Protein AF-A0A3C2ALC7-F1 (afdb_monomer_lite)

Structure (mmCIF, N/CA/C/O backbone):
data_AF-A0A3C2ALC7-F1
#
_entry.id   AF-A0A3C2ALC7-F1
#
loop_
_atom_site.group_PDB
_atom_site.id
_atom_site.type_symbol
_atom_site.label_atom_id
_atom_site.label_alt_id
_atom_site.label_comp_id
_atom_site.label_asym_id
_atom_site.label_entity_id
_atom_site.label_seq_id
_atom_site.pdbx_PDB_ins_code
_atom_site.Cartn_x
_atom_site.Cartn_y
_atom_site.Cartn_z
_atom_site.occupancy
_atom_site.B_iso_or_equiv
_atom_site.auth_seq_id
_atom_site.auth_comp_id
_atom_site.auth_asym_id
_atom_site.auth_atom_id
_atom_site.pdbx_PDB_model_num
ATOM 1 N N . MET A 1 1 ? -21.974 -16.314 37.723 1.00 43.03 1 MET A N 1
ATOM 2 C CA . MET A 1 1 ? -22.231 -16.202 36.271 1.00 43.03 1 MET A CA 1
ATOM 3 C C . MET A 1 1 ? -21.272 -15.162 35.724 1.00 43.03 1 MET A C 1
ATOM 5 O O . MET A 1 1 ? -21.367 -14.010 36.122 1.00 43.03 1 MET A O 1
ATOM 9 N N . SER A 1 2 ? -20.290 -15.589 34.930 1.00 53.34 2 SER A N 1
ATOM 10 C CA . SER A 1 2 ? -19.343 -14.685 34.270 1.00 53.34 2 SER A CA 1
ATOM 11 C C . SER A 1 2 ? -20.095 -13.872 33.215 1.00 53.34 2 SER A C 1
ATOM 13 O O . SER A 1 2 ? -20.824 -14.460 32.416 1.00 53.34 2 SER A O 1
ATOM 15 N N . ARG A 1 3 ? -19.970 -12.539 33.236 1.00 52.91 3 ARG A N 1
ATOM 16 C CA . ARG A 1 3 ? -20.431 -11.690 32.130 1.00 52.91 3 ARG A CA 1
ATOM 17 C C . ARG A 1 3 ? -19.634 -12.105 30.894 1.00 52.91 3 ARG A C 1
ATOM 19 O O . ARG A 1 3 ? -18.426 -11.903 30.865 1.00 52.91 3 ARG A O 1
ATOM 26 N N . GLN A 1 4 ? -20.297 -12.681 29.893 1.00 54.81 4 GLN A N 1
ATOM 27 C CA . GLN A 1 4 ? -19.749 -12.671 28.541 1.00 54.81 4 GLN A CA 1
ATOM 28 C C . GLN A 1 4 ? -19.579 -11.201 28.147 1.00 54.81 4 GLN A C 1
ATOM 30 O O . GLN A 1 4 ? -20.556 -10.451 28.148 1.00 54.81 4 GLN A O 1
ATOM 35 N N . GLU A 1 5 ? -18.344 -10.781 27.875 1.00 55.62 5 GLU A N 1
ATOM 36 C CA . GLU A 1 5 ? -18.091 -9.540 27.150 1.00 55.62 5 GLU A CA 1
ATOM 37 C C . GLU A 1 5 ? -18.839 -9.628 25.822 1.00 55.62 5 GLU A C 1
ATOM 39 O O . GLU A 1 5 ? -18.532 -10.455 24.963 1.00 55.62 5 GLU A O 1
ATOM 44 N N . VAL A 1 6 ? -19.871 -8.804 25.670 1.00 58.09 6 VAL A N 1
ATOM 45 C CA . VAL A 1 6 ? -20.487 -8.584 24.368 1.00 58.09 6 VAL A CA 1
ATOM 46 C C . VAL A 1 6 ? -19.459 -7.790 23.573 1.00 58.09 6 VAL A C 1
ATOM 48 O O . VAL A 1 6 ? -19.231 -6.620 23.871 1.00 58.09 6 VAL A O 1
ATOM 51 N N . MET A 1 7 ? -18.790 -8.427 22.608 1.00 57.78 7 MET A N 1
ATOM 52 C CA . MET A 1 7 ? -17.947 -7.693 21.667 1.00 57.78 7 MET A CA 1
ATOM 53 C C . MET A 1 7 ? -18.823 -6.688 20.921 1.00 57.78 7 MET A C 1
ATOM 55 O O . MET A 1 7 ? -19.665 -7.058 20.105 1.00 57.78 7 MET A O 1
ATOM 59 N N . GLU A 1 8 ? -18.636 -5.409 21.226 1.00 68.69 8 GLU A N 1
ATOM 60 C CA . GLU A 1 8 ? -19.309 -4.313 20.546 1.00 68.69 8 GLU A CA 1
ATOM 61 C C . GLU A 1 8 ? -18.713 -4.171 19.137 1.00 68.69 8 GLU A C 1
ATOM 63 O O . GLU A 1 8 ? -17.580 -3.702 18.965 1.00 68.69 8 GLU A O 1
ATOM 68 N N . TYR A 1 9 ? -19.453 -4.656 18.137 1.00 76.69 9 TYR A N 1
ATOM 69 C CA . TYR A 1 9 ? -19.130 -4.532 16.716 1.00 76.69 9 TYR A CA 1
ATOM 70 C C . TYR A 1 9 ? -19.579 -3.160 16.212 1.00 76.69 9 TYR A C 1
ATOM 72 O O . TYR A 1 9 ? -20.714 -2.985 15.773 1.00 76.69 9 TYR A O 1
ATOM 80 N N . THR A 1 10 ? -18.683 -2.178 16.286 1.00 93.69 10 THR A N 1
ATOM 81 C CA . THR A 1 10 ? -18.891 -0.889 15.620 1.00 93.69 10 THR A CA 1
ATOM 82 C C . THR A 1 10 ? -18.695 -1.043 14.113 1.00 93.69 10 THR A C 1
ATOM 84 O O . THR A 1 10 ? -17.981 -1.941 13.649 1.00 93.69 10 THR A O 1
ATOM 87 N N . SER A 1 11 ? -19.293 -0.142 13.332 1.00 94.81 11 SER A N 1
ATOM 88 C CA . SER A 1 11 ? -19.053 -0.077 11.887 1.00 94.81 11 SER A CA 1
ATOM 89 C C . SER A 1 11 ? -17.562 0.080 11.566 1.00 94.81 11 SER A C 1
ATOM 91 O O . SER A 1 11 ? -17.085 -0.569 10.638 1.00 94.81 11 SER A O 1
ATOM 93 N N . GLY A 1 12 ? -16.806 0.849 12.364 1.00 95.38 12 GLY A N 1
ATOM 94 C CA . GLY A 1 12 ? -15.354 0.977 12.225 1.00 95.38 12 GLY A CA 1
ATOM 95 C C . GLY A 1 12 ? -14.617 -0.358 12.348 1.00 95.38 12 GLY A C 1
ATOM 96 O O . GLY A 1 12 ? -13.821 -0.709 11.479 1.00 95.38 12 GLY A O 1
ATOM 97 N N . LYS A 1 13 ? -14.938 -1.185 13.353 1.00 95.81 13 LYS A N 1
ATOM 98 C CA . LYS A 1 13 ? -14.332 -2.525 13.505 1.00 95.81 13 LYS A CA 1
ATOM 99 C C . LYS A 1 13 ? -14.671 -3.470 12.349 1.00 95.81 13 LYS A C 1
ATOM 101 O O . LYS A 1 13 ? -13.819 -4.257 11.929 1.00 95.81 13 LYS A O 1
ATOM 106 N N . VAL A 1 14 ? -15.894 -3.395 11.818 1.00 96.62 14 VAL A N 1
ATOM 107 C CA . VAL A 1 14 ? -16.295 -4.175 10.634 1.00 96.62 14 VAL A CA 1
ATOM 108 C C . VAL A 1 14 ? -15.500 -3.732 9.404 1.00 96.62 14 VAL A C 1
ATOM 110 O O . VAL A 1 14 ? -14.93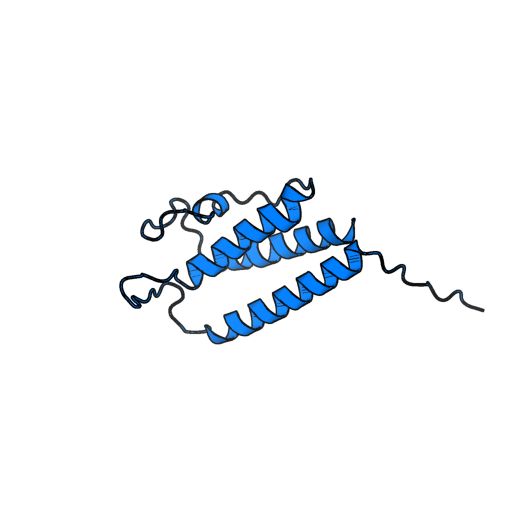7 -4.575 8.709 1.00 96.62 14 VAL A O 1
ATOM 113 N N . LEU A 1 15 ? -15.389 -2.424 9.161 1.00 96.62 15 LEU A N 1
ATOM 114 C CA . LEU A 1 15 ? -14.620 -1.878 8.039 1.00 96.62 15 LEU A CA 1
ATOM 115 C C . LEU A 1 15 ? -13.125 -2.204 8.147 1.00 96.62 15 LEU A C 1
ATOM 117 O O . LEU A 1 15 ? -12.520 -2.590 7.150 1.00 96.62 15 LEU A O 1
ATOM 121 N N . ALA A 1 16 ? -12.546 -2.126 9.348 1.00 97.25 16 ALA A N 1
ATOM 122 C CA . ALA A 1 16 ? -11.160 -2.521 9.589 1.00 97.25 16 ALA A CA 1
ATOM 123 C C . ALA A 1 16 ? -10.945 -4.009 9.264 1.00 97.25 16 ALA A C 1
ATOM 125 O O . ALA A 1 16 ? -9.985 -4.357 8.584 1.00 97.25 16 ALA A O 1
ATOM 126 N N . THR A 1 17 ? -11.883 -4.881 9.652 1.00 97.44 17 THR A N 1
ATOM 127 C CA . THR A 1 17 ? -11.826 -6.314 9.312 1.00 97.44 17 THR A CA 1
ATOM 128 C C . THR A 1 17 ? -11.876 -6.530 7.796 1.00 97.44 17 THR A C 1
ATOM 130 O O . THR A 1 17 ? -11.070 -7.275 7.248 1.00 97.44 17 THR A O 1
ATOM 133 N N . MET A 1 18 ? -12.784 -5.849 7.088 1.00 97.25 18 MET A N 1
ATOM 134 C CA . MET A 1 18 ? -12.863 -5.942 5.623 1.00 97.25 18 MET A CA 1
ATOM 135 C C . MET A 1 18 ? -11.576 -5.466 4.939 1.00 97.25 18 MET A C 1
ATOM 137 O O . MET A 1 18 ? -11.152 -6.046 3.939 1.00 97.25 18 MET A O 1
ATOM 141 N N . MET A 1 19 ? -10.952 -4.419 5.474 1.00 97.31 19 MET A N 1
ATOM 142 C CA . MET A 1 19 ? -9.693 -3.895 4.963 1.00 97.31 19 MET A CA 1
ATOM 143 C C . MET A 1 19 ? -8.518 -4.854 5.199 1.00 97.31 19 MET A C 1
ATOM 145 O O . MET A 1 19 ? -7.691 -5.031 4.302 1.00 97.31 19 MET A O 1
ATOM 149 N N . ASP A 1 20 ? -8.464 -5.517 6.354 1.00 98.12 20 ASP A N 1
ATOM 150 C CA . ASP A 1 20 ? -7.453 -6.543 6.637 1.00 98.12 20 ASP A CA 1
ATOM 151 C C . ASP A 1 20 ? -7.620 -7.764 5.709 1.00 98.12 20 ASP A C 1
ATOM 153 O O . ASP A 1 20 ? -6.662 -8.253 5.105 1.00 98.12 20 ASP A O 1
ATOM 157 N N . GLU A 1 21 ? -8.860 -8.189 5.446 1.00 98.12 21 GLU A N 1
ATOM 158 C CA . GLU A 1 21 ? -9.118 -9.259 4.472 1.00 98.12 21 GLU A CA 1
ATOM 159 C C . GLU A 1 21 ? -8.738 -8.863 3.037 1.00 98.12 21 GLU A C 1
ATOM 161 O O . GLU A 1 21 ? -8.163 -9.657 2.281 1.00 98.12 21 GLU A O 1
ATOM 166 N N . GLN A 1 22 ? -8.969 -7.605 2.651 1.00 97.31 22 GLN A N 1
ATOM 167 C CA . GLN A 1 22 ? -8.477 -7.081 1.378 1.00 97.31 22 GLN A CA 1
ATOM 168 C C . GLN A 1 22 ? -6.943 -7.126 1.308 1.00 97.31 22 GLN A C 1
ATOM 170 O O . GLN A 1 22 ? -6.384 -7.490 0.265 1.00 97.31 22 GLN A O 1
ATOM 175 N N . ARG A 1 23 ? -6.241 -6.823 2.408 1.00 97.56 23 ARG A N 1
ATOM 176 C CA . ARG A 1 23 ? -4.781 -6.952 2.482 1.00 97.56 23 ARG A CA 1
ATOM 177 C C . ARG A 1 23 ? -4.326 -8.404 2.334 1.00 97.56 23 ARG A C 1
ATOM 179 O O . ARG A 1 23 ? -3.320 -8.636 1.654 1.00 97.56 23 ARG A O 1
ATOM 186 N N . ASN A 1 24 ? -5.048 -9.374 2.893 1.00 97.38 24 ASN A N 1
ATOM 187 C CA . ASN A 1 24 ? -4.751 -10.799 2.704 1.00 97.38 24 ASN A CA 1
ATOM 188 C C . ASN A 1 24 ? -4.801 -11.199 1.224 1.00 97.38 24 ASN A C 1
ATOM 190 O O . ASN A 1 24 ? -3.870 -11.843 0.729 1.00 97.38 24 ASN A O 1
ATOM 194 N N . LEU A 1 25 ? -5.818 -10.742 0.488 1.00 97.12 25 LEU A N 1
ATOM 195 C CA . LEU A 1 25 ? -5.909 -10.958 -0.960 1.00 97.12 25 LEU A CA 1
ATOM 196 C C . LEU A 1 25 ? -4.745 -10.308 -1.717 1.00 97.12 25 LEU A C 1
ATOM 198 O O . LEU A 1 25 ? -4.130 -10.949 -2.571 1.00 97.12 25 LEU A O 1
ATOM 202 N N . THR A 1 26 ? -4.380 -9.069 -1.383 1.00 96.56 26 THR A N 1
ATOM 203 C CA . THR A 1 26 ? -3.221 -8.414 -2.008 1.00 96.56 26 THR A CA 1
ATOM 204 C C . THR A 1 26 ? -1.931 -9.191 -1.752 1.00 96.56 26 THR A C 1
ATOM 206 O O . THR A 1 26 ? -1.172 -9.441 -2.687 1.00 96.56 26 THR A O 1
ATOM 209 N N . ARG A 1 27 ? -1.691 -9.643 -0.515 1.00 96.06 27 ARG A N 1
ATOM 210 C CA . ARG A 1 27 ? -0.519 -10.467 -0.173 1.00 96.06 27 ARG A CA 1
ATOM 211 C C . ARG A 1 27 ? -0.511 -11.799 -0.915 1.00 96.06 27 ARG A C 1
ATOM 213 O O . ARG A 1 27 ? 0.553 -12.234 -1.354 1.00 96.06 27 ARG A O 1
ATOM 220 N N . PHE A 1 28 ? -1.673 -12.429 -1.083 1.00 97.12 28 PHE A N 1
ATOM 221 C CA . PHE A 1 28 ? -1.7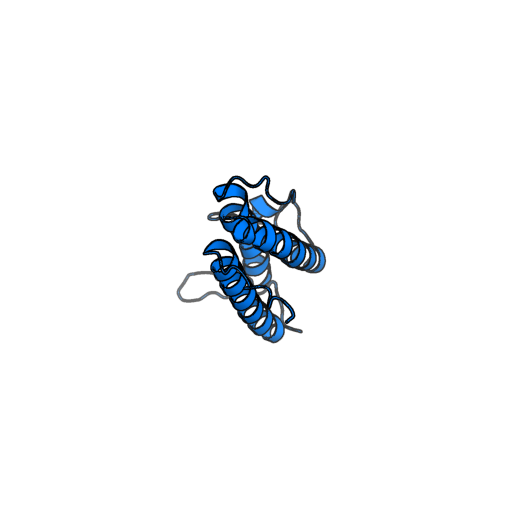97 -13.644 -1.882 1.00 97.12 28 PHE A CA 1
ATOM 222 C C . PHE A 1 28 ? -1.331 -13.408 -3.323 1.00 97.12 28 PHE A C 1
ATOM 224 O O . PHE A 1 28 ? -0.490 -14.165 -3.809 1.00 97.12 28 PHE A O 1
ATOM 231 N N . TYR A 1 29 ? -1.784 -12.341 -3.986 1.00 95.50 29 TYR A N 1
ATOM 232 C CA . TYR A 1 29 ? -1.336 -12.037 -5.348 1.00 95.50 29 TYR A CA 1
ATOM 233 C C . TYR A 1 29 ? 0.142 -11.637 -5.416 1.00 95.50 29 TYR A C 1
ATOM 235 O O . TYR A 1 29 ? 0.854 -12.129 -6.288 1.00 95.50 29 TYR A O 1
ATOM 243 N N . LEU A 1 30 ? 0.649 -10.849 -4.462 1.00 94.69 30 LEU A N 1
ATOM 244 C CA . LEU A 1 30 ? 2.082 -10.531 -4.379 1.00 94.69 30 LEU A CA 1
ATOM 245 C C . LEU A 1 30 ? 2.944 -11.789 -4.211 1.00 94.69 30 LEU A C 1
ATOM 247 O O . LEU A 1 30 ? 4.027 -11.875 -4.780 1.00 94.69 30 LEU A O 1
ATOM 251 N N . SER A 1 31 ? 2.459 -12.802 -3.485 1.00 95.56 31 SER A N 1
ATOM 252 C CA . SER A 1 31 ? 3.186 -14.069 -3.328 1.00 95.56 31 SER A CA 1
ATOM 253 C C . SER A 1 31 ? 3.405 -14.807 -4.653 1.00 95.56 31 SER A C 1
ATOM 255 O O . SER A 1 31 ? 4.376 -15.551 -4.782 1.00 95.56 31 SER A O 1
ATOM 257 N N . LYS A 1 32 ? 2.539 -14.578 -5.650 1.00 96.50 32 LYS A N 1
ATOM 258 C CA . LYS A 1 32 ? 2.668 -15.152 -6.997 1.00 96.50 32 LYS A CA 1
ATOM 259 C C . LYS A 1 32 ? 3.758 -14.482 -7.831 1.00 96.50 32 LYS A C 1
ATOM 261 O O . LYS A 1 32 ? 4.138 -15.039 -8.848 1.00 96.50 32 LYS A O 1
ATOM 266 N N . LEU A 1 33 ? 4.269 -13.332 -7.392 1.00 94.44 33 LEU A N 1
ATOM 267 C CA . LEU A 1 33 ? 5.344 -12.590 -8.052 1.00 94.44 33 LEU A CA 1
ATOM 268 C C . LEU A 1 33 ? 6.728 -12.908 -7.467 1.00 94.44 33 LEU A C 1
ATOM 270 O O . LEU A 1 33 ? 7.722 -12.277 -7.817 1.00 94.44 33 LEU A O 1
ATOM 274 N N . LYS A 1 34 ? 6.827 -13.867 -6.538 1.00 93.06 34 LYS A N 1
ATOM 275 C CA . LYS A 1 34 ? 8.108 -14.227 -5.927 1.00 93.06 34 LYS A CA 1
ATOM 276 C C . LYS A 1 34 ? 9.054 -14.816 -6.979 1.00 93.06 34 LYS A C 1
ATOM 278 O O . LYS A 1 34 ? 8.773 -15.869 -7.535 1.00 93.06 34 LYS A O 1
ATOM 283 N N . GLY A 1 35 ? 10.208 -14.174 -7.161 1.00 93.06 35 GLY A N 1
ATOM 284 C CA . GLY A 1 35 ? 11.210 -14.571 -8.157 1.00 93.06 35 GLY A CA 1
ATOM 285 C C . GLY A 1 35 ? 10.985 -13.959 -9.541 1.00 93.06 35 GLY A C 1
ATOM 286 O O . GLY A 1 35 ? 11.841 -14.117 -10.404 1.00 93.06 35 GLY A O 1
ATOM 287 N N . GLU A 1 36 ? 9.883 -13.232 -9.731 1.00 95.31 36 GLU A N 1
ATOM 288 C CA . GLU A 1 36 ? 9.607 -12.481 -10.951 1.00 95.31 36 GLU A CA 1
ATOM 289 C C . GLU A 1 36 ? 10.248 -11.089 -10.906 1.00 95.31 36 GLU A C 1
ATOM 291 O O . GLU A 1 36 ? 10.556 -10.544 -9.840 1.00 95.31 36 GLU A O 1
ATOM 296 N N . ASP A 1 37 ? 10.417 -10.489 -12.083 1.00 93.50 37 ASP A N 1
ATOM 297 C CA . ASP A 1 37 ? 10.888 -9.113 -12.205 1.00 93.50 37 ASP A CA 1
ATOM 298 C C . ASP A 1 37 ? 9.784 -8.118 -11.809 1.00 93.50 37 ASP A C 1
ATOM 300 O O . ASP A 1 37 ? 8.859 -7.827 -12.571 1.00 93.50 37 ASP A O 1
ATOM 304 N N . MET A 1 38 ? 9.911 -7.564 -10.602 1.00 93.25 38 MET A N 1
ATOM 305 C CA . MET A 1 38 ? 8.992 -6.565 -10.050 1.00 93.25 38 MET A CA 1
ATOM 306 C C . MET A 1 38 ? 9.031 -5.218 -10.785 1.00 93.25 38 MET A C 1
ATOM 308 O O . MET A 1 38 ? 8.123 -4.410 -10.591 1.00 93.25 38 MET A O 1
ATOM 312 N N . TYR A 1 39 ? 10.044 -4.959 -11.612 1.00 91.62 39 TYR A N 1
ATOM 313 C CA . TYR A 1 39 ? 10.188 -3.716 -12.373 1.00 91.62 39 TYR A CA 1
ATOM 314 C C . TYR A 1 39 ? 9.696 -3.846 -13.813 1.00 91.62 39 TYR A C 1
ATOM 316 O O . TYR A 1 39 ? 9.640 -2.846 -14.528 1.00 91.62 39 TYR A O 1
ATOM 324 N N . ARG A 1 40 ? 9.302 -5.051 -14.232 1.00 91.12 40 ARG A N 1
ATOM 325 C CA . ARG A 1 40 ? 8.842 -5.305 -15.591 1.00 91.12 40 ARG A CA 1
ATOM 326 C C . ARG A 1 40 ? 7.565 -4.535 -15.906 1.00 91.12 40 ARG A C 1
ATOM 328 O O . ARG A 1 40 ? 6.583 -4.583 -15.165 1.00 91.12 40 ARG A O 1
ATOM 335 N N . GLU A 1 41 ? 7.572 -3.901 -17.069 1.00 91.81 41 GLU A N 1
ATOM 336 C CA . GLU A 1 41 ? 6.411 -3.269 -17.687 1.00 91.81 41 GLU A CA 1
ATOM 337 C C . GLU A 1 41 ? 6.006 -4.044 -18.947 1.00 91.81 41 GLU A C 1
ATOM 339 O O . GLU A 1 41 ? 6.809 -4.770 -19.544 1.00 91.81 41 GLU A O 1
ATOM 344 N N . PHE A 1 42 ? 4.743 -3.907 -19.347 1.00 91.38 42 PHE A N 1
ATOM 345 C CA . PHE A 1 42 ? 4.200 -4.529 -20.547 1.00 91.38 42 PHE A CA 1
ATOM 346 C C . PHE A 1 42 ? 3.555 -3.467 -21.428 1.00 91.38 42 PHE A C 1
ATOM 348 O O . PHE A 1 42 ? 2.793 -2.635 -20.937 1.00 91.38 42 PHE A O 1
ATOM 355 N N . ASP A 1 43 ? 3.801 -3.538 -22.732 1.00 94.25 43 ASP A N 1
ATOM 356 C CA . ASP A 1 43 ? 3.062 -2.754 -23.715 1.00 94.25 43 ASP A CA 1
ATOM 357 C C . ASP A 1 43 ? 1.872 -3.566 -24.226 1.00 94.25 43 ASP A C 1
ATOM 359 O O . ASP A 1 43 ? 2.025 -4.644 -24.802 1.00 94.25 43 ASP A O 1
ATOM 363 N N . VAL A 1 44 ? 0.667 -3.044 -24.010 1.00 92.94 44 VAL A N 1
ATOM 364 C CA . VAL A 1 44 ? -0.591 -3.675 -24.416 1.00 92.94 44 VAL A CA 1
ATOM 365 C C . VAL A 1 44 ? -1.429 -2.638 -25.153 1.00 92.94 44 VAL A C 1
ATOM 367 O O . VAL A 1 44 ? -1.821 -1.627 -24.579 1.00 92.94 44 VAL A O 1
ATOM 370 N N . ASN A 1 45 ? -1.706 -2.874 -26.438 1.00 94.31 45 ASN A N 1
ATOM 371 C CA . ASN A 1 45 ? -2.528 -1.991 -27.280 1.00 94.31 45 ASN A CA 1
ATOM 372 C C . ASN A 1 45 ? -2.091 -0.509 -27.261 1.00 94.31 45 ASN A C 1
ATOM 374 O O . ASN A 1 45 ? -2.929 0.388 -27.237 1.00 94.31 45 ASN A O 1
ATOM 378 N N . GLY A 1 46 ? -0.780 -0.245 -27.245 1.00 91.62 46 GLY A N 1
ATOM 379 C CA . GLY A 1 46 ? -0.232 1.118 -27.201 1.00 91.62 46 GLY A CA 1
ATOM 380 C C . GLY A 1 46 ? -0.189 1.757 -25.807 1.00 91.62 46 GLY A C 1
ATOM 381 O O . GLY A 1 46 ? 0.205 2.916 -25.691 1.00 91.62 46 GLY A O 1
ATOM 382 N N . TYR A 1 47 ? -0.548 1.017 -24.752 1.00 87.38 47 TYR A N 1
ATOM 383 C CA . TYR A 1 47 ? -0.435 1.451 -23.360 1.00 87.38 47 TYR A CA 1
ATOM 384 C C . TYR A 1 47 ? 0.631 0.652 -22.615 1.00 87.38 47 TYR A C 1
ATOM 386 O O . TYR A 1 47 ? 0.578 -0.575 -22.579 1.00 87.38 47 TYR A O 1
ATOM 394 N N . THR A 1 48 ? 1.541 1.356 -21.947 1.00 90.12 48 THR A N 1
ATOM 395 C CA . THR A 1 48 ? 2.503 0.745 -21.023 1.00 90.12 48 THR A CA 1
ATOM 396 C C . THR A 1 48 ? 1.864 0.584 -19.639 1.00 90.12 48 THR A C 1
ATOM 398 O O . THR A 1 48 ? 1.365 1.558 -19.046 1.00 90.12 48 THR A O 1
ATOM 401 N N . THR A 1 49 ? 1.843 -0.646 -19.125 1.00 90.69 49 THR A N 1
ATOM 402 C CA . THR A 1 49 ? 1.359 -0.960 -17.774 1.00 90.69 49 THR A CA 1
ATOM 403 C C . THR A 1 49 ? 2.284 -0.375 -16.712 1.00 90.69 49 THR A C 1
ATOM 405 O O . THR A 1 49 ? 3.466 -0.166 -16.955 1.00 90.69 49 THR A O 1
ATOM 408 N N . ASN A 1 50 ? 1.766 -0.159 -15.504 1.00 90.44 50 ASN A N 1
ATOM 409 C CA . ASN A 1 50 ? 2.638 0.074 -14.354 1.00 90.44 50 ASN A CA 1
ATOM 410 C C . ASN A 1 50 ? 3.330 -1.241 -13.974 1.00 90.44 50 ASN A C 1
ATOM 412 O O . ASN A 1 50 ? 2.712 -2.306 -14.071 1.00 90.44 50 ASN A O 1
ATOM 416 N N . SER A 1 51 ? 4.578 -1.165 -13.519 1.00 92.00 51 SER A N 1
ATOM 417 C CA . SER A 1 51 ? 5.271 -2.328 -12.967 1.00 92.00 51 SER A CA 1
ATOM 418 C C . SER A 1 51 ? 4.653 -2.773 -11.633 1.00 92.00 51 SER A C 1
ATOM 420 O O . SER A 1 51 ? 4.055 -1.954 -10.921 1.00 92.00 51 SER A O 1
ATOM 422 N N . PRO A 1 52 ? 4.803 -4.050 -11.235 1.00 93.62 52 PRO A N 1
ATOM 423 C CA . PRO A 1 52 ? 4.367 -4.512 -9.919 1.00 93.62 52 PRO A CA 1
ATOM 424 C C . PRO A 1 52 ? 4.947 -3.706 -8.748 1.00 93.62 52 PRO A C 1
ATOM 426 O O . PRO A 1 52 ? 4.240 -3.441 -7.776 1.00 93.62 52 PRO A O 1
ATOM 429 N N . TYR A 1 53 ? 6.208 -3.279 -8.852 1.00 93.56 53 TYR A N 1
ATOM 430 C CA . TYR A 1 53 ? 6.858 -2.388 -7.892 1.00 93.56 53 TYR A CA 1
ATOM 431 C C . TYR A 1 53 ? 6.105 -1.058 -7.770 1.00 93.56 53 TYR A C 1
ATOM 433 O O . TYR A 1 53 ? 5.770 -0.642 -6.660 1.00 93.56 53 TYR A O 1
ATOM 441 N N . TRP A 1 54 ? 5.780 -0.424 -8.904 1.00 93.38 54 TRP A N 1
ATOM 442 C CA . TRP A 1 54 ? 5.038 0.837 -8.906 1.00 93.38 54 TRP A CA 1
ATOM 443 C C . TRP A 1 54 ? 3.651 0.659 -8.291 1.00 93.38 54 TRP A C 1
ATOM 445 O O . TRP A 1 54 ? 3.235 1.469 -7.470 1.00 93.38 54 TRP A O 1
ATOM 455 N N . VAL A 1 55 ? 2.946 -0.423 -8.640 1.00 94.19 55 VAL A N 1
ATOM 456 C CA . VAL A 1 55 ? 1.618 -0.724 -8.083 1.00 94.19 55 VAL A CA 1
ATOM 457 C C . VAL A 1 55 ? 1.687 -0.902 -6.568 1.00 94.19 55 VAL A C 1
ATOM 459 O O . VAL A 1 55 ? 0.863 -0.332 -5.860 1.00 94.19 55 VAL A O 1
ATOM 462 N N . LEU A 1 56 ? 2.673 -1.636 -6.051 1.00 95.56 56 LEU A N 1
ATOM 463 C CA . LEU A 1 56 ? 2.833 -1.829 -4.610 1.00 95.56 56 LEU A CA 1
ATOM 464 C C . LEU A 1 56 ? 3.082 -0.502 -3.876 1.00 95.56 56 LEU A C 1
ATOM 466 O O . LEU A 1 56 ? 2.421 -0.217 -2.880 1.00 95.56 56 LEU A O 1
ATOM 470 N N . ALA A 1 57 ? 3.991 0.330 -4.384 1.00 95.44 57 ALA A N 1
ATOM 471 C CA . ALA A 1 57 ? 4.271 1.641 -3.803 1.00 95.44 57 ALA A CA 1
ATOM 472 C C . ALA A 1 57 ? 3.069 2.600 -3.912 1.00 95.44 57 ALA A C 1
ATOM 474 O O . ALA A 1 57 ? 2.777 3.346 -2.976 1.00 95.44 57 ALA A O 1
ATOM 475 N N . HIS A 1 58 ? 2.313 2.529 -5.010 1.00 95.62 58 HIS A N 1
ATOM 476 C CA . HIS A 1 58 ? 1.065 3.268 -5.178 1.00 95.62 58 HIS A CA 1
ATOM 477 C C . HIS A 1 58 ? 0.003 2.854 -4.154 1.00 95.62 58 HIS A C 1
ATOM 479 O O . HIS A 1 58 ? -0.688 3.717 -3.616 1.00 95.62 58 HIS A O 1
ATOM 485 N N . LEU A 1 59 ? -0.106 1.560 -3.831 1.00 97.38 59 LEU A N 1
ATOM 486 C CA . LEU A 1 59 ? -1.010 1.089 -2.779 1.00 97.38 59 LEU A CA 1
ATOM 487 C C . LEU A 1 59 ? -0.622 1.652 -1.406 1.00 97.38 59 LEU A C 1
ATOM 489 O O . LEU A 1 59 ? -1.511 2.052 -0.659 1.00 97.38 59 LEU A O 1
ATOM 493 N N . CYS A 1 60 ? 0.676 1.766 -1.092 1.00 97.81 60 CYS A N 1
ATOM 494 C CA . CYS A 1 60 ? 1.129 2.457 0.121 1.00 97.81 60 CYS A CA 1
ATOM 495 C C . CYS A 1 60 ? 0.631 3.910 0.154 1.00 97.81 60 CYS A C 1
ATOM 497 O O . CYS A 1 60 ? 0.073 4.350 1.159 1.00 97.81 60 CYS A O 1
ATOM 499 N N . TRP A 1 61 ? 0.802 4.654 -0.945 1.00 97.62 61 TRP A N 1
ATOM 500 C CA . TRP A 1 61 ? 0.343 6.044 -1.023 1.00 97.62 61 TRP A CA 1
ATOM 501 C C . TRP A 1 61 ? -1.178 6.141 -0.871 1.00 97.62 61 TRP A C 1
ATOM 503 O O . TRP A 1 61 ? -1.665 6.934 -0.064 1.00 97.62 61 TRP A O 1
ATOM 513 N N . ALA A 1 62 ? -1.917 5.315 -1.615 1.00 97.81 62 ALA A N 1
ATOM 514 C CA . ALA A 1 62 ? -3.373 5.334 -1.636 1.00 97.81 62 ALA A CA 1
ATOM 515 C C . ALA A 1 62 ? -3.948 5.031 -0.253 1.00 97.81 62 ALA A C 1
ATOM 517 O O . ALA A 1 62 ? -4.840 5.735 0.207 1.00 97.81 62 ALA A O 1
ATOM 518 N N . GLU A 1 63 ? -3.409 4.030 0.437 1.00 98.38 63 GLU A N 1
ATOM 519 C CA . GLU A 1 63 ? -3.868 3.652 1.767 1.00 98.38 63 GLU A CA 1
ATOM 520 C C . GLU A 1 63 ? -3.529 4.714 2.816 1.00 98.38 63 GLU A C 1
ATOM 522 O O . GLU A 1 63 ? -4.398 5.118 3.584 1.00 98.38 63 GLU A O 1
ATOM 527 N N . ASN A 1 64 ? -2.308 5.258 2.792 1.00 98.44 64 ASN A N 1
ATOM 528 C CA . ASN A 1 64 ? -1.926 6.335 3.705 1.00 98.44 64 ASN A CA 1
ATOM 529 C C . ASN A 1 64 ? -2.804 7.587 3.519 1.00 98.44 64 ASN A C 1
ATOM 531 O O . ASN A 1 64 ? -3.185 8.244 4.486 1.00 98.44 64 ASN A O 1
ATOM 535 N N . MET A 1 65 ? -3.148 7.918 2.273 1.00 97.81 65 MET A N 1
ATOM 536 C CA . MET A 1 65 ? -3.955 9.095 1.957 1.00 97.81 65 MET A CA 1
ATOM 537 C C . MET A 1 65 ? -5.449 8.871 2.240 1.00 97.81 65 MET A C 1
ATOM 539 O O . MET A 1 65 ? -6.085 9.680 2.916 1.00 97.81 65 MET A O 1
ATOM 543 N N . LEU A 1 66 ? -6.026 7.777 1.744 1.00 96.88 66 LEU A N 1
ATOM 544 C CA . LEU A 1 66 ? -7.474 7.546 1.779 1.00 96.88 66 LEU A CA 1
ATOM 545 C C . LEU A 1 66 ? -7.938 6.917 3.093 1.00 96.88 66 LEU A C 1
ATOM 547 O O . LEU A 1 66 ? -8.972 7.312 3.621 1.00 96.88 66 LEU A O 1
ATOM 551 N N . ALA A 1 67 ? -7.182 5.958 3.629 1.00 97.31 67 ALA A N 1
ATOM 552 C CA . ALA A 1 67 ? -7.575 5.196 4.814 1.00 97.31 67 ALA A CA 1
ATOM 553 C C . ALA A 1 67 ? -7.051 5.792 6.131 1.00 97.31 67 ALA A C 1
ATOM 555 O O . ALA A 1 67 ? -7.412 5.308 7.199 1.00 97.31 67 ALA A O 1
ATOM 556 N N . ILE A 1 68 ? -6.211 6.833 6.072 1.00 98.12 68 ILE A N 1
ATOM 557 C CA . ILE A 1 68 ? -5.727 7.542 7.265 1.00 98.12 68 ILE A CA 1
ATOM 558 C C . ILE A 1 68 ? -6.005 9.041 7.151 1.00 98.12 68 ILE A C 1
ATOM 560 O O . ILE A 1 68 ? -6.820 9.575 7.902 1.00 98.12 68 ILE A O 1
ATOM 564 N N . GLN A 1 69 ? -5.353 9.734 6.211 1.00 97.62 69 GLN A N 1
ATOM 565 C CA . GLN A 1 69 ? -5.398 11.203 6.159 1.00 97.62 69 GLN A CA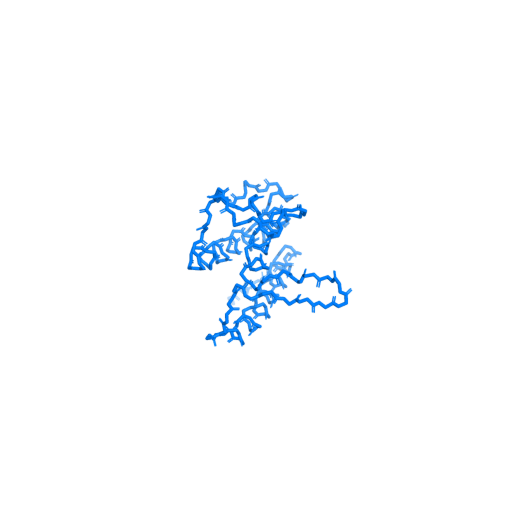 1
ATOM 566 C C . GLN A 1 69 ? -6.795 11.753 5.860 1.00 97.62 69 GLN A C 1
ATOM 568 O O . GLN A 1 69 ? -7.251 12.686 6.518 1.00 97.62 69 GLN A O 1
ATOM 573 N N . SER A 1 70 ? -7.515 11.143 4.918 1.00 96.88 70 SER A N 1
ATOM 574 C CA . SER A 1 70 ? -8.878 11.561 4.555 1.00 96.88 70 SER A CA 1
ATOM 575 C C . SER A 1 70 ? -9.899 11.336 5.676 1.00 96.88 70 SER A C 1
ATOM 577 O O . SER A 1 70 ? -10.961 11.953 5.667 1.00 96.88 70 SER A O 1
ATOM 579 N N . LEU A 1 71 ? -9.571 10.492 6.659 1.00 95.69 71 LEU A N 1
ATOM 580 C CA . LEU A 1 71 ? -10.372 10.259 7.862 1.00 95.69 71 LEU A CA 1
ATOM 581 C C . LEU A 1 71 ? -9.952 11.166 9.036 1.00 95.69 71 LEU A C 1
ATOM 583 O O . LEU A 1 71 ? -10.442 11.001 10.148 1.00 95.69 71 LEU A O 1
ATOM 587 N N . GLY A 1 72 ? -9.049 12.128 8.806 1.00 93.31 72 GLY A N 1
ATOM 588 C CA . GLY A 1 72 ? -8.557 13.068 9.819 1.00 93.31 72 GLY A CA 1
ATOM 589 C C . GLY A 1 72 ? -7.316 12.596 10.586 1.00 93.31 72 GLY A C 1
ATOM 590 O O . GLY A 1 72 ? -6.851 13.301 11.483 1.00 93.31 72 GLY A O 1
ATOM 591 N N . GLY A 1 73 ? -6.752 11.434 10.243 1.00 93.56 73 GLY A N 1
ATOM 592 C CA . GLY A 1 73 ? -5.485 10.960 10.796 1.00 93.56 73 GLY A CA 1
ATOM 593 C C . GLY A 1 73 ? -4.279 11.737 10.251 1.00 93.56 73 GLY A C 1
ATOM 594 O O . GLY A 1 73 ? -4.331 12.341 9.183 1.00 93.56 73 GLY A O 1
ATOM 595 N N . LYS A 1 74 ? -3.143 11.703 10.958 1.00 92.44 74 LYS A N 1
ATOM 596 C CA . LYS A 1 74 ? -1.912 12.392 10.509 1.00 92.44 74 LYS A CA 1
ATOM 597 C C . LYS A 1 74 ? -1.210 11.710 9.326 1.00 92.44 74 LYS A C 1
ATOM 599 O O . LYS A 1 74 ? -0.385 12.342 8.673 1.00 92.44 74 LYS A O 1
ATOM 604 N N . GLY A 1 75 ? -1.536 10.448 9.046 1.00 94.81 75 GLY A N 1
ATOM 605 C CA . GLY A 1 75 ? -0.782 9.614 8.112 1.00 94.81 75 GLY A CA 1
ATOM 606 C C . GLY A 1 75 ? 0.557 9.154 8.692 1.00 94.81 75 GLY A C 1
ATOM 607 O O . GLY A 1 75 ? 1.038 9.657 9.707 1.00 94.81 75 GLY A O 1
ATOM 608 N N . VAL A 1 76 ? 1.160 8.174 8.032 1.00 97.25 76 VAL A N 1
ATOM 609 C CA . VAL A 1 76 ? 2.547 7.771 8.248 1.00 97.25 76 VAL A CA 1
ATOM 610 C C . VAL A 1 76 ? 3.449 8.677 7.414 1.00 97.25 76 VAL A C 1
ATOM 612 O O . VAL A 1 76 ? 3.212 8.852 6.214 1.00 97.25 76 VAL A O 1
ATOM 615 N N . ASP A 1 77 ? 4.471 9.248 8.048 1.00 95.12 77 ASP A N 1
ATOM 616 C CA . ASP A 1 77 ? 5.441 10.118 7.386 1.00 95.12 77 ASP A CA 1
ATOM 617 C C . ASP A 1 77 ? 6.457 9.285 6.598 1.00 95.12 77 ASP A C 1
ATOM 619 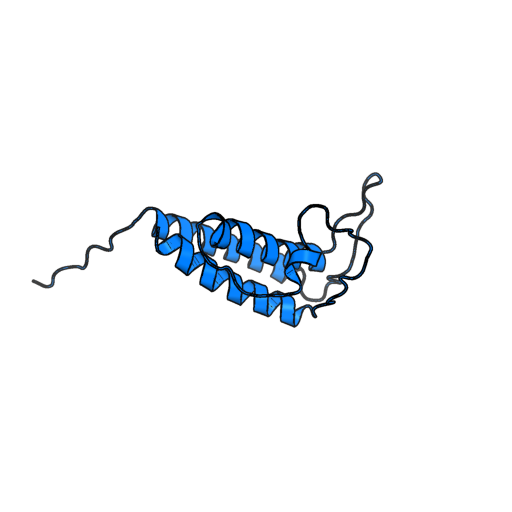O O . ASP A 1 77 ? 7.360 8.663 7.159 1.00 95.12 77 ASP A O 1
ATOM 623 N N . ILE A 1 78 ? 6.253 9.222 5.284 1.00 94.88 78 ILE A N 1
ATOM 624 C CA . ILE A 1 78 ? 7.107 8.501 4.343 1.00 94.88 78 ILE A CA 1
ATOM 625 C C . ILE A 1 78 ? 7.316 9.405 3.133 1.00 94.88 78 ILE A C 1
ATOM 627 O O . ILE A 1 78 ? 6.406 9.638 2.332 1.00 94.88 78 ILE A O 1
ATOM 631 N N . THR A 1 79 ? 8.540 9.907 3.002 1.00 90.81 79 THR A N 1
ATOM 632 C CA . THR A 1 79 ? 8.906 10.985 2.073 1.00 90.81 79 THR A CA 1
ATOM 633 C C . THR A 1 79 ? 8.667 10.638 0.606 1.00 90.81 79 THR A C 1
ATOM 635 O O . THR A 1 79 ? 8.320 11.511 -0.186 1.00 90.81 79 THR A O 1
ATOM 638 N N . TRP A 1 80 ? 8.800 9.362 0.245 1.00 92.62 80 TRP A N 1
ATOM 639 C CA . TRP A 1 80 ? 8.699 8.893 -1.134 1.00 92.62 80 TRP A CA 1
ATOM 640 C C . TRP A 1 80 ? 7.278 8.603 -1.619 1.00 92.62 80 TRP A C 1
ATOM 642 O O . TRP A 1 80 ? 7.085 8.397 -2.814 1.00 92.62 80 TRP A O 1
ATOM 652 N N . LEU A 1 81 ? 6.257 8.592 -0.751 1.00 93.69 81 LEU A N 1
ATOM 653 C CA . LEU A 1 81 ? 4.895 8.210 -1.168 1.00 93.69 81 LEU A CA 1
ATOM 654 C C . LEU A 1 81 ? 4.349 9.099 -2.288 1.00 93.69 81 LEU A C 1
ATOM 656 O O . LEU A 1 81 ? 3.655 8.619 -3.182 1.00 93.69 81 LEU A O 1
ATOM 660 N N . ASN A 1 82 ? 4.675 10.392 -2.257 1.00 91.56 82 ASN A N 1
ATOM 661 C CA . ASN A 1 82 ? 4.189 11.353 -3.244 1.00 91.56 82 ASN A CA 1
ATOM 662 C C . ASN A 1 82 ? 4.778 11.143 -4.643 1.00 91.56 82 ASN A C 1
ATOM 664 O O . ASN A 1 82 ? 4.184 11.625 -5.609 1.00 91.56 82 ASN A O 1
ATOM 668 N N . ASP A 1 83 ? 5.864 10.379 -4.772 1.00 91.50 83 ASP A N 1
ATOM 669 C CA . ASP A 1 83 ? 6.399 9.980 -6.073 1.00 91.50 83 ASP A CA 1
ATOM 670 C C . ASP A 1 83 ? 5.479 8.958 -6.764 1.00 91.50 83 ASP A C 1
ATOM 672 O O . ASP A 1 83 ? 5.504 8.835 -7.984 1.00 91.50 83 ASP A O 1
ATOM 676 N N . PHE A 1 84 ? 4.589 8.291 -6.019 1.00 92.81 84 PHE A N 1
ATOM 677 C CA . PHE A 1 84 ? 3.686 7.244 -6.513 1.00 92.81 84 PHE A CA 1
ATOM 678 C C . PHE A 1 84 ? 2.202 7.629 -6.456 1.00 92.81 84 PHE A C 1
ATOM 680 O O . PHE A 1 84 ? 1.328 6.761 -6.507 1.00 92.81 84 PHE A O 1
ATOM 687 N N . LYS A 1 85 ? 1.875 8.920 -6.350 1.00 92.38 85 LYS A N 1
ATOM 688 C CA . LYS A 1 85 ? 0.481 9.383 -6.377 1.00 92.38 85 LYS A CA 1
ATOM 689 C C . LYS A 1 85 ? -0.167 9.205 -7.755 1.00 92.38 85 LYS A C 1
ATOM 691 O O . LYS A 1 85 ? 0.492 8.948 -8.764 1.00 92.38 85 LYS A O 1
ATOM 696 N N . ILE A 1 86 ? -1.489 9.374 -7.818 1.00 90.38 86 ILE A N 1
ATOM 697 C CA . ILE A 1 86 ? -2.208 9.392 -9.103 1.00 90.38 86 ILE A CA 1
ATOM 698 C C . ILE A 1 86 ? -1.596 10.473 -10.010 1.00 90.38 86 ILE A C 1
ATOM 700 O O . ILE A 1 86 ? -1.353 11.596 -9.567 1.00 90.38 86 ILE A O 1
ATOM 704 N N . HIS A 1 87 ? -1.391 10.127 -11.284 1.00 86.19 87 HIS A N 1
ATOM 705 C CA . HIS A 1 87 ? -0.745 10.950 -12.316 1.00 86.19 87 HIS A CA 1
ATOM 706 C C . HIS A 1 87 ? 0.769 11.153 -12.158 1.00 86.19 87 HIS A C 1
ATOM 708 O O . HIS A 1 87 ? 1.347 11.898 -12.949 1.00 86.19 87 HIS A O 1
ATOM 714 N N . SER A 1 88 ? 1.432 10.490 -11.204 1.00 85.81 88 SER A N 1
ATOM 715 C CA . SER A 1 88 ? 2.895 10.475 -11.180 1.00 85.81 88 SER A CA 1
ATOM 716 C C . SER A 1 88 ? 3.469 9.889 -12.478 1.00 85.81 88 SER A C 1
ATOM 718 O O . SER A 1 88 ? 2.916 8.919 -13.014 1.00 85.81 88 SER A O 1
ATOM 720 N N . PRO A 1 89 ? 4.569 10.458 -13.003 1.00 74.06 89 PRO A N 1
ATOM 721 C CA . PRO A 1 89 ? 5.200 9.964 -14.218 1.00 74.06 89 PRO A CA 1
ATOM 722 C C . PRO A 1 89 ? 5.692 8.525 -14.021 1.00 74.06 89 PRO A C 1
ATOM 724 O O . PRO A 1 89 ? 6.386 8.215 -13.060 1.00 74.06 89 PRO A O 1
ATOM 727 N N . LYS A 1 90 ? 5.331 7.634 -14.953 1.00 64.12 90 LYS A N 1
ATOM 728 C CA . LYS A 1 90 ? 5.681 6.200 -14.896 1.00 64.12 90 LYS A CA 1
ATOM 729 C C . LYS A 1 90 ? 7.152 5.924 -15.219 1.00 64.12 90 LYS A C 1
ATOM 731 O O . LYS A 1 90 ? 7.730 4.975 -14.714 1.00 64.12 90 LYS A O 1
ATOM 736 N N . ARG A 1 91 ? 7.733 6.745 -16.101 1.00 54.94 91 ARG A N 1
ATOM 737 C CA . ARG A 1 91 ? 9.041 6.497 -16.736 1.00 54.94 91 ARG A CA 1
ATOM 738 C C . ARG A 1 91 ? 10.218 7.114 -15.994 1.00 54.94 91 ARG A C 1
ATOM 740 O O . ARG A 1 91 ? 11.364 6.840 -16.338 1.00 54.94 91 ARG A O 1
ATOM 747 N N . GLU A 1 92 ? 9.945 7.956 -15.007 1.00 56.88 92 GLU A N 1
ATOM 748 C CA . GLU A 1 92 ? 10.987 8.541 -14.181 1.00 56.88 92 GLU A CA 1
ATOM 749 C C . GLU A 1 92 ? 11.125 7.685 -12.934 1.00 56.88 92 GLU A C 1
ATOM 751 O O . GLU A 1 92 ? 10.180 7.497 -12.169 1.00 56.88 92 GLU A O 1
ATOM 756 N N . LYS A 1 93 ? 12.322 7.125 -12.757 1.00 61.09 93 LYS A N 1
ATOM 757 C CA . LYS A 1 93 ? 12.717 6.489 -11.508 1.00 61.09 93 LYS A CA 1
ATOM 758 C C . LYS A 1 93 ? 12.426 7.499 -10.384 1.00 61.09 93 LYS A C 1
ATOM 760 O O . LYS A 1 93 ? 12.948 8.612 -10.475 1.00 61.09 93 LYS A O 1
ATOM 765 N N . PRO A 1 94 ? 11.595 7.154 -9.381 1.00 65.50 94 PRO A N 1
ATOM 766 C CA . PRO A 1 94 ? 11.268 8.051 -8.277 1.00 65.50 94 PRO A CA 1
ATOM 767 C C . PRO A 1 94 ? 12.546 8.674 -7.728 1.00 65.50 94 PRO A C 1
ATOM 769 O O . PRO A 1 94 ? 13.516 7.945 -7.510 1.00 65.50 94 PRO A O 1
ATOM 772 N N . ALA A 1 95 ? 12.569 9.991 -7.515 1.00 66.38 95 ALA A N 1
ATOM 773 C CA . ALA A 1 95 ? 13.773 10.689 -7.057 1.00 66.38 95 ALA A CA 1
ATOM 774 C C . ALA A 1 95 ? 14.304 10.104 -5.736 1.00 66.38 95 ALA A C 1
ATOM 776 O O . ALA A 1 95 ? 15.508 10.061 -5.497 1.00 66.38 95 ALA A O 1
ATOM 777 N N . SER A 1 96 ? 13.386 9.614 -4.906 1.00 73.75 96 SER A N 1
ATOM 778 C CA . SER A 1 96 ? 13.652 8.934 -3.640 1.00 73.75 96 SER A CA 1
ATOM 779 C C . SER A 1 96 ? 14.145 7.484 -3.772 1.00 73.75 96 SER A C 1
ATOM 781 O O . SER A 1 96 ? 14.832 6.997 -2.880 1.00 73.75 96 SER A O 1
ATOM 783 N N . HIS A 1 97 ? 13.796 6.805 -4.870 1.00 80.19 97 HIS A N 1
ATOM 784 C CA . HIS A 1 97 ? 14.143 5.425 -5.221 1.00 80.19 97 HIS A CA 1
ATOM 785 C C . HIS A 1 97 ? 14.177 4.428 -4.038 1.00 80.19 97 HIS A C 1
ATOM 787 O O . HIS A 1 97 ? 15.222 3.815 -3.785 1.00 80.19 97 HIS A O 1
ATOM 793 N N . PRO A 1 98 ? 13.050 4.221 -3.328 1.00 91.88 98 PRO A N 1
ATOM 794 C CA . PRO A 1 98 ? 13.011 3.264 -2.233 1.00 91.88 98 PRO A CA 1
ATOM 795 C C . PRO A 1 98 ? 13.237 1.844 -2.760 1.00 91.88 98 PRO A C 1
ATOM 797 O O . PRO A 1 98 ? 12.715 1.443 -3.805 1.00 91.88 98 PRO A O 1
ATOM 800 N N . SER A 1 99 ? 14.008 1.054 -2.031 1.00 93.44 99 SER A N 1
ATOM 801 C CA . SER A 1 99 ? 14.152 -0.376 -2.280 1.00 93.44 99 SER A CA 1
ATOM 802 C C . SER A 1 99 ? 12.809 -1.099 -2.131 1.00 93.44 99 SER A C 1
ATOM 804 O O . SER A 1 99 ? 11.903 -0.652 -1.427 1.00 93.44 99 SER A O 1
ATOM 806 N N . LEU A 1 100 ? 12.669 -2.261 -2.776 1.00 92.62 100 LEU A N 1
ATOM 807 C CA . LEU A 1 100 ? 11.472 -3.093 -2.612 1.00 92.62 100 LEU A CA 1
ATOM 808 C C . LEU A 1 100 ? 11.234 -3.472 -1.137 1.00 92.62 100 LEU A C 1
ATOM 810 O O . LEU A 1 100 ? 10.088 -3.560 -0.705 1.00 92.62 100 LEU A O 1
ATOM 814 N N . GLU A 1 101 ? 12.303 -3.666 -0.362 1.00 94.62 101 GLU A N 1
ATOM 815 C CA . GLU A 1 101 ? 12.224 -3.940 1.074 1.00 94.62 101 GLU A CA 1
ATOM 816 C C . GLU A 1 101 ? 11.623 -2.760 1.849 1.00 94.62 101 GLU A C 1
ATOM 818 O O . GLU A 1 101 ? 10.697 -2.960 2.635 1.00 94.62 101 GLU A O 1
ATOM 823 N N . GLU A 1 102 ? 12.069 -1.530 1.575 1.00 96.19 102 GLU A N 1
ATOM 824 C CA . GLU A 1 102 ? 11.500 -0.318 2.179 1.00 96.19 102 GLU A CA 1
ATOM 825 C C . GLU A 1 102 ? 10.022 -0.145 1.821 1.00 96.19 102 GLU A C 1
ATOM 827 O O . GLU A 1 102 ? 9.208 0.189 2.684 1.00 96.19 102 GLU A O 1
ATOM 832 N N . VAL A 1 103 ? 9.645 -0.432 0.570 1.00 96.56 103 VAL A N 1
ATOM 833 C CA . VAL A 1 103 ? 8.241 -0.385 0.142 1.00 96.56 103 VAL A CA 1
ATOM 834 C C . VAL A 1 103 ? 7.405 -1.430 0.890 1.00 96.56 103 VAL A C 1
ATOM 836 O O . VAL A 1 103 ? 6.314 -1.113 1.360 1.00 96.56 103 VAL A O 1
ATOM 839 N N . LEU A 1 104 ? 7.903 -2.660 1.054 1.00 96.19 104 LEU A N 1
ATOM 840 C CA . LEU A 1 104 ? 7.211 -3.716 1.805 1.00 96.19 104 LEU A CA 1
ATOM 841 C C . LEU A 1 104 ? 7.086 -3.384 3.300 1.00 96.19 104 LEU A C 1
ATOM 843 O O . LEU A 1 104 ? 6.044 -3.651 3.905 1.00 96.19 104 LEU A O 1
ATOM 847 N N . ALA A 1 105 ? 8.120 -2.785 3.892 1.00 97.75 105 ALA A N 1
ATOM 848 C CA . ALA A 1 105 ? 8.090 -2.316 5.273 1.00 97.75 105 ALA A CA 1
ATOM 849 C C . ALA A 1 105 ? 7.036 -1.212 5.458 1.00 97.75 105 ALA A C 1
ATOM 851 O O . ALA A 1 105 ? 6.192 -1.312 6.353 1.00 97.75 105 ALA A O 1
ATOM 852 N N . ALA A 1 106 ? 7.011 -0.227 4.555 1.00 98.00 106 ALA A N 1
ATOM 853 C CA . ALA A 1 106 ? 5.992 0.818 4.524 1.00 98.00 106 ALA A CA 1
ATOM 854 C C . ALA A 1 106 ? 4.581 0.242 4.348 1.00 98.00 106 ALA A C 1
ATOM 856 O O . ALA A 1 106 ? 3.662 0.634 5.063 1.00 98.00 106 ALA A O 1
ATOM 857 N N . PHE A 1 107 ? 4.413 -0.740 3.458 1.00 97.81 107 PHE A N 1
ATOM 858 C CA . PHE A 1 107 ? 3.128 -1.392 3.196 1.00 97.81 107 PHE A CA 1
ATOM 859 C C . PHE A 1 107 ? 2.543 -2.065 4.442 1.00 97.81 107 PHE A C 1
ATOM 861 O O . PHE A 1 107 ? 1.327 -2.056 4.644 1.00 97.81 107 PHE A O 1
ATOM 868 N N . LYS A 1 108 ? 3.409 -2.624 5.299 1.00 98.19 108 LYS A N 1
ATOM 869 C CA . LYS A 1 108 ? 3.034 -3.182 6.604 1.00 98.19 108 LYS A CA 1
ATOM 870 C C . LYS A 1 108 ? 2.724 -2.084 7.626 1.00 98.19 108 LYS A C 1
ATOM 872 O O . LYS A 1 108 ? 1.717 -2.179 8.322 1.00 98.19 108 LYS A O 1
ATOM 877 N N . GLN A 1 109 ? 3.581 -1.069 7.724 1.00 98.44 109 GLN A N 1
ATOM 878 C CA . GLN A 1 109 ? 3.443 0.017 8.698 1.00 98.44 109 GLN A CA 1
ATOM 879 C C . GLN A 1 109 ? 2.169 0.839 8.470 1.00 98.44 109 GLN A C 1
ATOM 881 O O . GLN A 1 109 ? 1.407 1.063 9.408 1.00 98.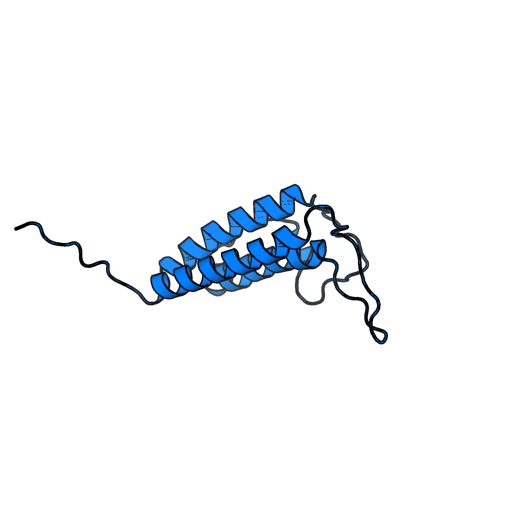44 109 GLN A O 1
ATOM 886 N N . ILE A 1 110 ? 1.922 1.251 7.224 1.00 98.56 110 ILE A N 1
ATOM 887 C CA . ILE A 1 110 ? 0.724 2.005 6.836 1.00 98.56 110 ILE A CA 1
ATOM 888 C C . ILE A 1 110 ? -0.532 1.189 7.121 1.00 98.56 110 ILE A C 1
ATOM 890 O O . ILE A 1 110 ? -1.489 1.734 7.658 1.00 98.56 110 ILE A O 1
ATOM 894 N N . HIS A 1 111 ? -0.513 -0.115 6.835 1.00 98.62 111 HIS A N 1
ATOM 895 C CA . HIS A 1 111 ? -1.674 -0.964 7.076 1.00 98.62 111 HIS A CA 1
ATOM 896 C C . HIS A 1 111 ? -2.066 -1.021 8.549 1.00 98.62 111 HIS A C 1
ATOM 898 O O . HIS A 1 111 ? -3.231 -0.838 8.880 1.00 98.62 111 HIS A O 1
ATOM 904 N N . ALA A 1 112 ? -1.092 -1.200 9.444 1.00 98.31 112 ALA A N 1
ATOM 905 C CA . ALA A 1 112 ? -1.359 -1.199 10.879 1.00 98.31 112 ALA A CA 1
ATOM 906 C C . ALA A 1 112 ? -1.997 0.126 11.339 1.00 98.31 112 ALA A C 1
ATOM 908 O O . ALA A 1 112 ? -2.997 0.110 12.053 1.00 98.31 112 ALA A O 1
ATOM 909 N N . ALA A 1 113 ? -1.468 1.261 10.871 1.00 98.31 113 ALA A N 1
ATOM 910 C CA . ALA A 1 113 ? -2.013 2.580 11.189 1.00 98.31 113 ALA A CA 1
ATOM 911 C C . ALA A 1 113 ? -3.415 2.809 10.590 1.00 98.31 113 ALA A C 1
ATOM 913 O O . ALA A 1 113 ? -4.262 3.452 11.214 1.00 98.31 113 ALA A O 1
ATOM 914 N N . ALA A 1 114 ? -3.684 2.274 9.397 1.00 98.44 114 ALA A N 1
ATOM 915 C CA . ALA A 1 114 ? -4.995 2.345 8.763 1.00 98.44 114 ALA A CA 1
ATOM 916 C C . ALA A 1 114 ? -6.043 1.526 9.524 1.00 98.44 114 ALA A C 1
ATOM 918 O O . ALA A 1 114 ? -7.134 2.031 9.780 1.00 98.44 114 ALA A O 1
ATOM 919 N N . LEU A 1 115 ? -5.703 0.304 9.950 1.00 98.06 115 LEU A N 1
ATOM 920 C CA . LEU A 1 115 ? -6.593 -0.519 10.772 1.00 98.06 115 LEU A CA 1
ATOM 921 C C . LEU A 1 115 ? -6.922 0.168 12.099 1.00 98.06 115 LEU A C 1
ATOM 923 O O . LEU A 1 115 ? -8.090 0.217 12.477 1.00 98.06 115 LEU A O 1
ATOM 927 N N . GLU A 1 116 ? -5.924 0.750 12.769 1.00 97.06 116 GLU A N 1
ATOM 928 C CA . GLU A 1 116 ? -6.138 1.523 13.996 1.00 97.06 116 GLU A CA 1
ATOM 929 C C . GLU A 1 116 ? -7.088 2.701 13.743 1.00 97.06 116 GLU A C 1
ATOM 931 O O . GLU A 1 116 ? -8.118 2.812 14.410 1.00 97.06 116 GLU A O 1
ATOM 936 N N . THR A 1 117 ? -6.806 3.508 12.715 1.00 97.12 117 THR A N 1
ATOM 937 C CA . THR A 1 117 ? -7.619 4.679 12.354 1.00 97.12 117 THR A CA 1
ATOM 938 C C . THR A 1 117 ? -9.070 4.288 12.073 1.00 97.12 117 THR A C 1
ATOM 940 O O . THR A 1 117 ? -9.985 4.841 12.679 1.00 97.12 117 THR A O 1
ATOM 943 N N . ILE A 1 118 ? -9.297 3.299 11.206 1.00 96.56 118 ILE A N 1
ATOM 944 C CA . ILE A 1 118 ? -10.645 2.872 10.807 1.00 96.56 118 ILE A CA 1
ATOM 945 C C . ILE A 1 118 ? -11.388 2.207 11.964 1.00 96.56 118 ILE A C 1
ATOM 947 O O . ILE A 1 118 ? -12.583 2.436 12.130 1.00 96.56 118 ILE A O 1
ATOM 951 N N . SER A 1 119 ? -10.702 1.407 12.785 1.00 96.00 119 SER A N 1
ATOM 952 C CA . SER A 1 119 ? -11.331 0.733 13.928 1.00 96.00 119 SER A CA 1
ATOM 953 C C . SER A 1 119 ? -11.827 1.699 15.007 1.00 96.00 119 SER A C 1
ATOM 955 O O . SER A 1 119 ? -12.700 1.326 15.791 1.00 96.00 119 SER A O 1
ATOM 957 N N . SER A 1 120 ? -11.275 2.918 15.034 1.00 93.75 120 SER A N 1
ATOM 958 C CA . SER A 1 120 ? -11.631 3.978 15.981 1.00 93.75 120 SER A CA 1
ATOM 959 C C . SER A 1 120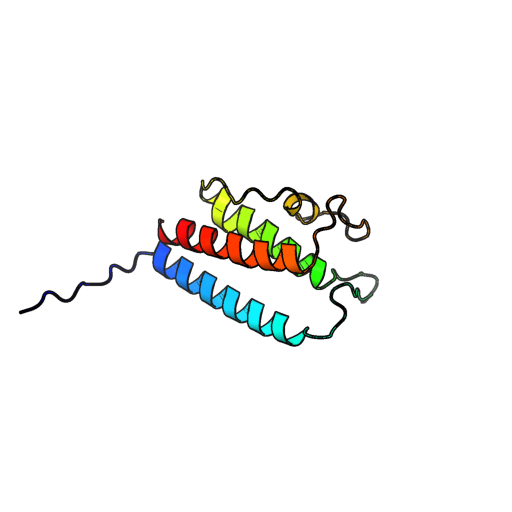 ? -12.840 4.828 15.564 1.00 93.75 120 SER A C 1
ATOM 961 O O . SER A 1 120 ? -13.302 5.632 16.375 1.00 93.75 120 SER A O 1
ATOM 963 N N . LEU A 1 121 ? -13.345 4.648 14.333 1.00 90.50 121 LEU A N 1
ATOM 964 C CA . LEU A 1 121 ? -14.593 5.253 13.844 1.00 90.50 121 LEU A CA 1
ATOM 965 C C . LEU A 1 121 ? -15.833 4.614 14.492 1.00 90.50 121 LEU A C 1
ATOM 967 O O . LEU A 1 121 ? -16.768 5.382 14.804 1.00 90.50 121 LEU A O 1
#

Radius of gyration: 17.29 Å; chains: 1; bounding box: 36×29×64 Å

Sequence (121 aa):
MSRQEVMEYTSGKVLATMMDEQRNLTRFYLSKLKGEDMYREFDVNGYTTNSPYWVLAHLCWAENMLAIQSLGGKGVDITWLNDFKIHSPKREKPASHPSLEEVLAAFKQIHAAALETISSL

pLDDT: mean 90.09, std 12.54, range [43.03, 98.62]

Secondary structure (DSSP, 8-state):
----------HHHHHHHHHHHHHHHHHHHHHTTTTS-TT---EETTEEPPPHHHHHHHHHHHHHHHTTGGGT------TTGGGGSTT--SSSPPTT---HHHHHHHHHHHHHHHHHHHHT-

Foldseek 3Di:
DDDDPPPDDDPLLVVLVVLVVVVVVVVVVVVVCVVHDQCDWDQDPNDIDAGNLLVLLLLLLCLQVPLAVVLPHPGDDDPQSVCNYPPRDRPDCRPVNDDSVRSVVSSVVSSVNSSVSSNVD